Protein AF-A0A9D4XR98-F1 (afdb_monomer_lite)

Foldseek 3Di:
DVLQVVCCVVCVVCLLLCLLVLLLQLLVLQLQLVVLQVCLVVCVVCNVVSNVSSVSSNSNSCNSNVSSVLSVLVQPDDDPCSVVSVVVVVVVVVVVVVVVVVVVVVQCVVCPPPSVSVVVVSVVVSVVSSVVSNVVSVPDDGPRQRPVNVVVVVVVCVVVVDDPPDPDPDDDDDDDDDDDDD

pLDDT: mean 79.66, std 20.52, range [28.95, 97.81]

Organism: Pisum sativum (NCBI:txid3888)

Secondary structure (DSSP, 8-state):
-HHHHHHHHHHHHHHTTTHHHHHHHHHHHHHHHHHHHHHGGG-GGGHHHHHHHHHHHHHHHHHHHHHHHHHHHHHH-SSSTHHHHHHHHHHHHHHHHHHHHHHHHHHHHHHTT-HHHHHHHHHHHHHHHHHHHHHHHHH----PPPHHHHHHHHHHHHHH---S------------------

InterPro domains:
  IPR006968 Root UVB sensitive family [PTHR12770] (1-163)
  IPR054549 Protein root UVB sensitive/RUS domain [PF04884] (1-160)

Sequence (182 aa):
MVGGILFTFYQGSNLDSNAKMWRLVADLMNDLGMLMDLISPLFPSAFVFIVCLGSISRSFTGVASGATRAALTQHFALQDNAADISAKEGSQETVATMVGMALGMLVARITIGHPLAIWFSFLSLTMFHMYANYRAVRCLALNSLNPERSSILLHHFTETGQGLFTGACFTDTTNSMAFKEG

Radius of gyration: 27.06 Å; chains: 1; bounding box: 65×36×98 Å

Structure (mmCIF, N/CA/C/O backbone):
data_AF-A0A9D4XR98-F1
#
_entry.id   AF-A0A9D4XR98-F1
#
loop_
_atom_site.group_PDB
_atom_site.id
_atom_site.type_symbol
_atom_site.label_atom_id
_atom_site.label_alt_id
_atom_site.label_comp_id
_atom_site.label_asym_id
_atom_site.label_entity_id
_atom_site.label_seq_id
_atom_site.pdbx_PDB_ins_code
_atom_site.Cartn_x
_atom_site.Cartn_y
_atom_site.Cartn_z
_atom_site.occupancy
_atom_site.B_iso_or_equiv
_atom_site.auth_seq_id
_atom_site.auth_comp_id
_atom_site.auth_asym_id
_atom_site.auth_atom_id
_atom_site.pdbx_PDB_model_num
ATOM 1 N N . MET A 1 1 ? 11.663 3.431 8.563 1.00 55.69 1 MET A N 1
ATOM 2 C CA . MET A 1 1 ? 11.522 3.602 10.028 1.00 55.69 1 MET A CA 1
ATOM 3 C C . MET A 1 1 ? 11.280 5.055 10.425 1.00 55.69 1 MET A C 1
ATOM 5 O O . MET A 1 1 ? 10.272 5.303 11.066 1.00 55.69 1 MET A O 1
ATOM 9 N N . VAL A 1 2 ? 12.110 6.023 10.005 1.00 69.19 2 VAL A N 1
ATOM 10 C CA . VAL A 1 2 ? 11.929 7.453 10.362 1.00 69.19 2 VAL A CA 1
ATOM 11 C C . VAL A 1 2 ? 10.548 8.007 9.978 1.00 69.19 2 VAL A C 1
ATOM 13 O O . VAL A 1 2 ? 9.886 8.605 10.817 1.00 69.19 2 VAL A O 1
ATOM 16 N N . GLY A 1 3 ? 10.069 7.751 8.753 1.00 62.53 3 GLY A N 1
ATOM 17 C CA . GLY A 1 3 ? 8.745 8.221 8.311 1.00 62.53 3 GLY A CA 1
ATOM 18 C C . GLY A 1 3 ? 7.582 7.672 9.144 1.00 62.53 3 GLY A C 1
ATOM 19 O O . GLY A 1 3 ? 6.655 8.405 9.467 1.00 62.53 3 GLY A O 1
ATOM 20 N N . GLY A 1 4 ? 7.668 6.405 9.561 1.00 65.19 4 GLY A N 1
ATOM 21 C CA . GLY A 1 4 ? 6.679 5.799 10.451 1.00 65.19 4 GLY A CA 1
ATOM 22 C C . GLY A 1 4 ? 6.681 6.416 11.853 1.00 65.19 4 GLY A C 1
ATOM 23 O O . GLY A 1 4 ? 5.616 6.668 12.401 1.00 65.19 4 GLY A O 1
ATOM 24 N N . ILE A 1 5 ? 7.865 6.716 12.400 1.00 71.44 5 ILE A N 1
ATOM 25 C CA . ILE A 1 5 ? 8.024 7.343 13.723 1.00 71.44 5 ILE A CA 1
ATOM 26 C C . ILE A 1 5 ? 7.497 8.783 13.717 1.00 71.44 5 ILE A C 1
ATOM 28 O O . ILE A 1 5 ? 6.772 9.175 14.623 1.00 71.44 5 ILE A O 1
ATOM 32 N N . LEU A 1 6 ? 7.823 9.575 12.690 1.00 68.06 6 LEU A N 1
ATOM 33 C CA . LEU A 1 6 ? 7.303 10.942 12.560 1.00 68.06 6 LEU A CA 1
ATOM 34 C C . LEU A 1 6 ? 5.777 10.953 12.443 1.00 68.06 6 LEU A C 1
ATOM 36 O O . LEU A 1 6 ? 5.108 11.794 13.040 1.00 68.06 6 LEU A O 1
ATOM 40 N N . PHE A 1 7 ? 5.225 9.991 11.707 1.00 67.75 7 PHE A N 1
ATOM 41 C CA . PHE A 1 7 ? 3.789 9.860 11.540 1.00 67.75 7 PHE A CA 1
ATOM 42 C C . PHE A 1 7 ? 3.067 9.460 12.831 1.00 67.75 7 PHE A C 1
ATOM 44 O O . PHE A 1 7 ? 2.072 10.097 13.181 1.00 67.75 7 PHE A O 1
ATOM 51 N N . THR A 1 8 ? 3.563 8.459 13.568 1.00 65.75 8 THR A N 1
ATOM 52 C CA . THR A 1 8 ? 2.966 8.098 14.864 1.00 65.75 8 THR A CA 1
ATOM 53 C C . THR A 1 8 ? 3.033 9.253 15.854 1.00 65.75 8 THR A C 1
ATOM 55 O O . THR A 1 8 ? 2.047 9.504 16.542 1.00 65.75 8 THR A O 1
ATOM 58 N N . PHE A 1 9 ? 4.149 9.989 15.891 1.00 64.12 9 PHE A N 1
ATOM 59 C CA . PHE A 1 9 ? 4.301 11.162 16.753 1.00 64.12 9 PHE A CA 1
ATOM 60 C C . PHE A 1 9 ? 3.306 12.276 16.422 1.00 64.12 9 PHE A C 1
ATOM 62 O O . PHE A 1 9 ? 2.746 12.879 17.332 1.00 64.12 9 PHE A O 1
ATOM 69 N N . TYR A 1 10 ? 3.083 12.559 15.138 1.00 60.88 10 TYR A N 1
ATOM 70 C CA . TYR A 1 10 ? 2.217 13.663 14.728 1.00 60.88 10 TYR A CA 1
ATOM 71 C C . TYR A 1 10 ? 0.727 13.308 14.788 1.00 60.88 10 TYR A C 1
ATOM 73 O O . TYR A 1 10 ? -0.104 14.160 15.095 1.00 60.88 10 TYR A O 1
ATOM 81 N N . GLN A 1 11 ? 0.374 12.055 14.491 1.00 65.81 11 GLN A N 1
ATOM 82 C CA . GLN A 1 11 ? -1.005 11.698 14.164 1.00 65.81 11 GLN A CA 1
ATOM 83 C C . GLN A 1 11 ? -1.591 10.546 14.984 1.00 65.81 11 GLN A C 1
ATOM 85 O O . GLN A 1 11 ? -2.768 10.231 14.808 1.00 65.81 11 GLN A O 1
ATOM 90 N N . GLY A 1 12 ? -0.825 9.962 15.910 1.00 61.00 12 GLY A N 1
ATOM 91 C CA . GLY A 1 12 ? -1.223 8.784 16.687 1.00 61.00 12 GLY A CA 1
ATOM 92 C C . GLY A 1 12 ? -2.611 8.878 17.331 1.00 61.00 12 GLY A C 1
ATOM 93 O O . GLY A 1 12 ? -3.375 7.922 17.266 1.00 61.00 12 GLY A O 1
ATOM 94 N N . SER A 1 13 ? -2.990 10.049 17.852 1.00 58.50 13 SER A N 1
ATOM 95 C CA . SER A 1 13 ? -4.288 10.284 18.509 1.00 58.50 13 SER A CA 1
ATOM 96 C C . SER A 1 13 ? -5.503 10.313 17.569 1.00 58.50 13 SER A C 1
ATOM 98 O O . SER A 1 13 ? -6.631 10.172 18.030 1.00 58.50 13 SER A O 1
ATOM 100 N N . ASN A 1 14 ? -5.305 10.483 16.257 1.00 61.34 14 ASN A N 1
ATOM 101 C CA . ASN A 1 14 ? -6.387 10.542 15.261 1.00 61.34 14 ASN A CA 1
ATOM 102 C C . ASN A 1 14 ? -6.488 9.281 14.387 1.00 61.34 14 ASN A C 1
ATOM 104 O O . ASN A 1 14 ? -7.336 9.219 13.492 1.00 61.34 14 ASN A O 1
ATOM 108 N N . LEU A 1 15 ? -5.613 8.294 14.601 1.00 59.38 15 LEU A N 1
ATOM 109 C CA . LEU A 1 15 ? -5.619 7.047 13.835 1.00 59.38 15 LEU A CA 1
ATOM 110 C C . LEU A 1 15 ? -6.875 6.220 14.124 1.00 59.38 15 LEU A C 1
ATOM 112 O O . LEU A 1 15 ? -7.537 5.770 13.187 1.00 59.38 15 LEU A O 1
ATOM 116 N N . ASP A 1 16 ? -7.252 6.116 15.399 1.00 59.81 16 ASP A N 1
ATOM 117 C CA . ASP A 1 16 ? -8.436 5.365 15.828 1.00 59.81 16 ASP A CA 1
ATOM 118 C C . ASP A 1 16 ? -9.748 6.078 15.465 1.00 59.81 16 ASP A C 1
ATOM 120 O O . ASP A 1 16 ? -10.735 5.433 15.101 1.00 59.81 16 ASP A O 1
ATOM 124 N N . SER A 1 17 ? -9.762 7.418 15.486 1.00 60.28 17 SER A N 1
ATOM 125 C CA . SER A 1 17 ? -10.970 8.216 15.227 1.00 60.28 17 SER A CA 1
ATOM 126 C C . SER A 1 17 ? -11.421 8.185 13.763 1.00 60.28 17 SER A C 1
ATOM 128 O O . SER A 1 17 ? -12.609 8.346 13.483 1.00 60.28 17 SER A O 1
ATOM 130 N N . ASN A 1 18 ? -10.500 7.940 12.822 1.00 72.88 18 ASN A N 1
ATOM 131 C CA . ASN A 1 18 ? -10.764 7.946 11.379 1.00 72.88 18 ASN A CA 1
ATOM 132 C C . ASN A 1 18 ? -10.136 6.746 10.652 1.00 72.88 18 ASN A C 1
ATOM 134 O O . ASN A 1 18 ? -9.591 6.889 9.553 1.00 72.88 18 ASN A O 1
ATOM 138 N N . ALA A 1 19 ? -10.236 5.545 11.231 1.00 76.12 19 ALA A N 1
ATOM 139 C CA . ALA A 1 19 ? -9.571 4.346 10.711 1.00 76.12 19 ALA A CA 1
ATOM 140 C C . ALA A 1 19 ? -9.872 4.044 9.224 1.00 76.12 19 ALA A C 1
ATOM 142 O O . ALA A 1 19 ? -9.007 3.561 8.497 1.00 76.12 19 ALA A O 1
ATOM 143 N N . LYS A 1 20 ? -11.069 4.400 8.734 1.00 82.31 20 LYS A N 1
ATOM 144 C CA . LYS A 1 20 ? -11.449 4.305 7.311 1.00 82.31 20 LYS A CA 1
ATOM 145 C C . LYS A 1 20 ? -10.594 5.174 6.389 1.00 82.31 20 LYS A C 1
ATOM 147 O O . LYS A 1 20 ? -10.128 4.704 5.355 1.00 82.31 20 LYS A O 1
ATOM 152 N N . MET A 1 21 ? -10.424 6.445 6.751 1.00 84.81 21 MET A N 1
ATOM 153 C CA . MET A 1 21 ? -9.639 7.399 5.969 1.00 84.81 21 MET A CA 1
ATOM 154 C C . MET A 1 21 ? -8.173 6.982 5.975 1.00 84.81 21 MET A C 1
ATOM 156 O O . MET A 1 21 ? -7.551 6.911 4.921 1.00 84.81 21 MET A O 1
ATOM 160 N N . TRP A 1 22 ? -7.647 6.634 7.151 1.00 86.19 22 TRP A N 1
ATOM 161 C CA . TRP A 1 22 ? -6.254 6.226 7.297 1.00 86.19 22 TRP A CA 1
ATOM 162 C C . TRP A 1 22 ? -5.925 4.926 6.573 1.00 86.19 22 TRP A C 1
ATOM 164 O O . TRP A 1 22 ? -4.817 4.812 6.058 1.00 86.19 22 TRP A O 1
ATOM 174 N N . ARG A 1 23 ? -6.880 3.993 6.451 1.00 90.06 23 ARG A N 1
ATOM 175 C CA . ARG A 1 23 ? -6.721 2.804 5.604 1.00 90.06 23 ARG A CA 1
ATOM 176 C C . ARG A 1 23 ? -6.481 3.202 4.148 1.00 90.06 23 ARG A C 1
ATOM 178 O O . ARG A 1 23 ? -5.462 2.836 3.583 1.00 90.06 23 ARG A O 1
ATOM 185 N N . LEU A 1 24 ? -7.363 4.031 3.585 1.00 90.44 24 LEU A N 1
ATOM 186 C CA . LEU A 1 24 ? -7.260 4.458 2.186 1.00 90.44 24 LEU A CA 1
ATOM 187 C C . LEU A 1 24 ? -6.008 5.313 1.922 1.00 90.44 24 LEU A C 1
ATOM 189 O O . LEU A 1 24 ? -5.403 5.217 0.858 1.00 90.44 24 LEU A O 1
ATOM 193 N N . VAL A 1 25 ? -5.604 6.142 2.891 1.00 90.75 25 VAL A N 1
ATOM 194 C CA . VAL A 1 25 ? -4.356 6.919 2.818 1.00 90.75 25 VAL A CA 1
ATOM 195 C C . VAL A 1 25 ? -3.135 6.000 2.870 1.00 90.75 25 VAL A C 1
ATOM 197 O O . VAL A 1 25 ? -2.186 6.232 2.126 1.00 90.75 25 VAL A O 1
ATOM 200 N N . ALA A 1 26 ? -3.148 4.956 3.704 1.00 92.19 26 ALA A N 1
ATOM 201 C CA . ALA A 1 26 ? -2.080 3.961 3.731 1.00 92.19 26 ALA A CA 1
ATOM 202 C C . ALA A 1 26 ? -1.949 3.269 2.368 1.00 92.19 26 ALA A C 1
ATOM 204 O O . ALA A 1 26 ? -0.854 3.239 1.813 1.00 92.19 26 ALA A O 1
ATOM 205 N N . ASP A 1 27 ? -3.059 2.804 1.794 1.00 94.75 27 ASP A N 1
ATOM 206 C CA . ASP A 1 27 ? -3.071 2.141 0.485 1.00 94.75 27 ASP A CA 1
ATOM 207 C C . ASP A 1 27 ? -2.534 3.065 -0.623 1.00 94.75 27 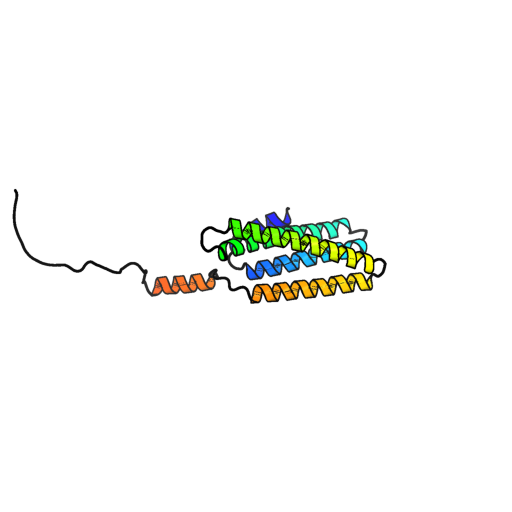ASP A C 1
ATOM 209 O O . ASP A 1 27 ? -1.681 2.664 -1.414 1.00 94.75 27 ASP A O 1
ATOM 213 N N . LEU A 1 28 ? -2.929 4.344 -0.614 1.00 94.88 28 LEU A N 1
ATOM 214 C CA . LEU A 1 28 ? -2.407 5.349 -1.544 1.00 94.88 28 LEU A CA 1
ATOM 215 C C . LEU A 1 28 ? -0.893 5.566 -1.386 1.00 94.88 28 LEU A C 1
ATOM 217 O O . LEU A 1 28 ? -0.168 5.636 -2.377 1.00 94.88 28 LEU A O 1
ATOM 221 N N . MET A 1 29 ? -0.398 5.692 -0.152 1.00 94.12 29 MET A N 1
ATOM 222 C CA . MET A 1 29 ? 1.037 5.864 0.109 1.00 94.12 29 MET A CA 1
ATOM 223 C C . MET A 1 29 ? 1.839 4.619 -0.296 1.00 94.12 29 MET A C 1
ATOM 225 O O . MET A 1 29 ? 2.981 4.744 -0.753 1.00 94.12 29 MET A O 1
ATOM 229 N N . ASN A 1 30 ? 1.256 3.426 -0.189 1.00 96.31 30 ASN A N 1
ATOM 230 C CA . ASN A 1 30 ? 1.875 2.200 -0.678 1.00 96.31 30 ASN A CA 1
ATOM 231 C C . ASN A 1 30 ? 2.059 2.244 -2.197 1.00 96.31 30 ASN A C 1
ATOM 233 O O . ASN A 1 30 ? 3.160 2.003 -2.696 1.00 96.31 30 ASN A O 1
ATOM 237 N N . ASP A 1 31 ? 0.996 2.611 -2.914 1.00 97.06 31 ASP A N 1
ATOM 238 C CA . ASP A 1 31 ? 0.982 2.702 -4.373 1.00 97.06 31 ASP A CA 1
ATOM 239 C C . ASP A 1 31 ? 1.949 3.779 -4.880 1.00 97.06 31 ASP A C 1
ATOM 241 O O . ASP A 1 31 ? 2.680 3.546 -5.844 1.00 97.06 31 ASP A O 1
ATOM 245 N N . LEU A 1 32 ? 2.056 4.916 -4.182 1.00 96.44 32 LEU A N 1
ATOM 246 C CA . LEU A 1 32 ? 3.095 5.915 -4.449 1.00 96.44 32 LEU A CA 1
ATOM 247 C C . LEU A 1 32 ? 4.501 5.348 -4.242 1.00 96.44 32 LEU A C 1
ATOM 249 O O . LEU A 1 32 ? 5.389 5.614 -5.048 1.00 96.44 32 LEU A O 1
ATOM 253 N N . GLY A 1 33 ? 4.712 4.548 -3.196 1.00 97.12 33 GLY A N 1
ATOM 254 C CA . GLY A 1 33 ? 5.990 3.886 -2.953 1.00 97.12 33 GLY A CA 1
ATOM 255 C C . GLY A 1 33 ? 6.386 2.945 -4.091 1.00 97.12 33 GLY A C 1
ATOM 256 O O . GLY A 1 33 ? 7.517 3.006 -4.568 1.00 97.12 33 GLY A O 1
ATOM 257 N N . MET A 1 34 ? 5.445 2.131 -4.573 1.00 96.44 34 MET A N 1
ATOM 258 C CA . MET A 1 34 ? 5.672 1.243 -5.718 1.00 96.44 34 MET A CA 1
ATOM 259 C C . MET A 1 34 ? 5.865 2.019 -7.029 1.00 96.44 34 MET A C 1
ATOM 261 O O . MET A 1 34 ? 6.689 1.632 -7.855 1.00 96.44 34 MET A O 1
ATOM 265 N N . LEU A 1 35 ? 5.165 3.144 -7.210 1.00 97.25 35 LEU A N 1
ATOM 266 C CA . LEU A 1 35 ? 5.369 4.037 -8.351 1.00 97.25 35 LEU A CA 1
ATOM 267 C C . LEU A 1 35 ? 6.781 4.636 -8.343 1.00 97.25 35 LEU A C 1
ATOM 269 O O . LEU A 1 35 ? 7.412 4.691 -9.396 1.00 97.25 35 LEU A O 1
ATOM 273 N N . MET A 1 36 ? 7.291 5.051 -7.177 1.00 96.62 36 MET A N 1
ATOM 274 C CA . MET A 1 36 ? 8.670 5.535 -7.033 1.00 96.62 36 MET A CA 1
ATOM 275 C C . MET A 1 36 ? 9.682 4.459 -7.448 1.00 96.62 36 MET A C 1
ATOM 277 O O . MET A 1 36 ? 10.610 4.748 -8.203 1.00 96.62 36 MET A O 1
ATOM 281 N N . ASP A 1 37 ? 9.474 3.211 -7.023 1.00 95.25 37 ASP A N 1
ATOM 282 C CA . ASP A 1 37 ? 10.327 2.091 -7.429 1.00 95.25 37 ASP A CA 1
ATOM 283 C C . ASP A 1 37 ? 10.283 1.887 -8.956 1.00 95.25 37 ASP A C 1
ATOM 285 O O . ASP A 1 37 ? 11.333 1.716 -9.579 1.00 95.25 37 ASP A O 1
ATOM 289 N N . LEU A 1 38 ? 9.101 2.005 -9.576 1.00 95.19 38 LEU A N 1
ATOM 290 C CA . LEU A 1 38 ? 8.913 1.852 -11.022 1.00 95.19 38 LEU A CA 1
ATOM 291 C C . LEU A 1 38 ? 9.560 2.977 -11.852 1.00 95.19 38 LEU A C 1
ATOM 293 O O . LEU A 1 38 ? 10.115 2.701 -12.916 1.00 95.19 38 LEU A O 1
ATOM 297 N N . ILE A 1 39 ? 9.517 4.233 -11.390 1.00 95.38 39 ILE A N 1
ATOM 298 C CA . ILE A 1 39 ? 10.143 5.369 -12.099 1.00 95.38 39 ILE A CA 1
ATOM 299 C C . ILE A 1 39 ? 11.644 5.480 -11.841 1.00 95.38 39 ILE A C 1
ATOM 301 O O . ILE A 1 39 ? 12.343 6.103 -12.640 1.00 95.38 39 ILE A O 1
ATOM 305 N N . SER A 1 40 ? 12.151 4.912 -10.743 1.00 95.94 40 SER A N 1
ATOM 306 C CA . SER A 1 40 ? 13.549 5.071 -10.327 1.00 95.94 40 SER A CA 1
ATOM 307 C C . SER A 1 40 ? 14.582 4.766 -11.426 1.00 95.94 40 SER A C 1
ATOM 309 O O . SER A 1 40 ? 15.530 5.549 -11.552 1.00 95.94 40 SER A O 1
ATOM 311 N N . PRO A 1 41 ? 14.416 3.743 -12.296 1.00 92.50 41 PRO A N 1
ATOM 312 C CA . PRO A 1 41 ? 15.398 3.449 -13.339 1.00 92.50 41 PRO A CA 1
ATOM 313 C C . PRO A 1 41 ? 15.436 4.502 -14.457 1.00 92.50 41 PRO A C 1
ATOM 315 O O . PRO A 1 41 ? 16.421 4.572 -15.187 1.00 92.50 41 PRO A O 1
ATOM 318 N N . LEU A 1 42 ? 14.392 5.332 -14.596 1.00 93.44 42 LEU A N 1
ATOM 319 C CA . LEU A 1 42 ? 14.334 6.413 -15.589 1.00 93.44 42 LEU A CA 1
ATOM 320 C C . LEU A 1 42 ? 15.236 7.598 -15.215 1.00 93.44 42 LEU A C 1
ATOM 322 O O . LEU A 1 42 ? 15.593 8.391 -16.084 1.00 93.44 42 LEU A O 1
ATOM 326 N N . PHE A 1 43 ? 15.634 7.705 -13.943 1.00 94.38 43 PHE A N 1
ATOM 327 C CA . PHE A 1 43 ? 16.461 8.795 -13.424 1.00 94.38 43 PHE A CA 1
ATOM 328 C C . PHE A 1 43 ? 17.700 8.259 -12.687 1.00 94.38 43 PHE A C 1
ATOM 330 O O . PHE A 1 43 ? 17.783 8.380 -11.463 1.00 94.38 43 PHE A O 1
ATOM 337 N N . PRO A 1 44 ? 18.707 7.704 -13.392 1.00 92.38 44 PRO A N 1
ATOM 338 C CA . PRO A 1 44 ? 19.874 7.087 -12.755 1.00 92.38 44 PRO A CA 1
ATOM 339 C C . PRO A 1 44 ? 20.633 8.012 -11.790 1.00 92.38 44 PRO A C 1
ATOM 341 O O . PRO A 1 44 ? 21.130 7.558 -10.764 1.00 92.38 44 PRO A O 1
ATOM 344 N N . SER A 1 45 ? 20.680 9.320 -12.075 1.00 94.62 45 SER A N 1
ATOM 345 C CA . SER A 1 45 ? 21.325 10.329 -11.219 1.00 94.62 45 SER A CA 1
ATOM 346 C C . SER A 1 45 ? 20.600 10.575 -9.892 1.00 94.62 45 SER A C 1
ATOM 348 O O . SER A 1 45 ? 21.232 10.975 -8.918 1.00 94.62 45 SER A O 1
ATOM 350 N N . ALA A 1 46 ? 19.289 10.324 -9.838 1.00 94.31 46 ALA A N 1
ATOM 351 C CA . ALA A 1 46 ? 18.447 10.499 -8.656 1.00 94.31 46 ALA A CA 1
ATOM 352 C C . ALA A 1 46 ? 17.923 9.164 -8.096 1.00 94.31 46 ALA A C 1
ATOM 354 O O . ALA A 1 46 ? 17.107 9.171 -7.176 1.00 94.31 46 ALA A O 1
ATOM 355 N N . PHE A 1 47 ? 18.397 8.025 -8.615 1.00 94.81 47 PHE A N 1
ATOM 356 C CA . PHE A 1 47 ? 17.893 6.685 -8.302 1.00 94.81 47 PHE A CA 1
ATOM 357 C C . PHE A 1 47 ? 17.771 6.441 -6.794 1.00 94.81 47 PHE A C 1
ATOM 359 O O . PHE A 1 47 ? 16.693 6.132 -6.290 1.00 94.81 47 PHE A O 1
ATOM 366 N N . VAL A 1 48 ? 18.869 6.659 -6.061 1.00 96.12 48 VAL A N 1
ATOM 367 C CA . VAL A 1 48 ? 18.922 6.447 -4.607 1.00 96.12 48 VAL A CA 1
ATOM 368 C C . VAL A 1 48 ? 17.922 7.347 -3.886 1.00 96.12 48 VAL A C 1
ATOM 370 O O . VAL A 1 48 ? 17.229 6.898 -2.980 1.00 96.12 48 VAL A O 1
ATOM 373 N N . PHE A 1 49 ? 17.806 8.608 -4.306 1.00 95.75 49 PHE A N 1
ATOM 374 C CA . PHE A 1 49 ? 16.882 9.557 -3.694 1.00 95.75 49 PHE A CA 1
ATOM 375 C C . PHE A 1 49 ? 15.418 9.132 -3.889 1.00 95.75 49 PHE A C 1
ATOM 377 O O . PHE A 1 49 ? 14.651 9.120 -2.927 1.00 95.75 49 PHE A O 1
ATOM 384 N N . ILE A 1 50 ? 15.047 8.712 -5.101 1.00 96.06 50 ILE A N 1
ATOM 385 C CA . ILE A 1 50 ? 13.688 8.257 -5.430 1.00 96.06 50 ILE A CA 1
ATOM 386 C C . ILE A 1 50 ? 13.323 6.994 -4.638 1.00 96.06 50 ILE A C 1
ATOM 388 O O . ILE A 1 50 ? 12.264 6.946 -4.013 1.00 96.06 50 ILE A O 1
ATOM 392 N N . VAL A 1 51 ? 14.208 5.995 -4.597 1.00 95.50 51 VAL A N 1
ATOM 393 C CA . VAL A 1 51 ? 13.973 4.749 -3.842 1.00 95.50 51 VAL A CA 1
ATOM 394 C C . VAL A 1 51 ? 13.895 5.017 -2.333 1.00 95.50 51 VAL A C 1
ATOM 396 O O . VAL A 1 51 ? 13.090 4.404 -1.625 1.00 95.50 51 VAL A O 1
ATOM 399 N N . CYS A 1 52 ? 14.670 5.978 -1.819 1.00 95.88 52 CYS A N 1
ATOM 400 C CA . CYS A 1 52 ? 14.560 6.430 -0.432 1.00 95.88 52 CYS A CA 1
ATOM 401 C C . CYS A 1 52 ? 13.187 7.052 -0.139 1.00 95.88 52 CYS A C 1
ATOM 403 O O . CYS A 1 52 ? 12.575 6.708 0.875 1.00 95.88 52 CYS A O 1
ATOM 405 N N . LEU A 1 53 ? 12.664 7.910 -1.023 1.00 94.25 53 LEU A N 1
ATOM 406 C CA . LEU A 1 53 ? 11.304 8.447 -0.891 1.00 94.25 53 LEU A CA 1
ATOM 407 C C . LEU A 1 53 ? 10.251 7.333 -0.931 1.00 94.25 53 LEU A C 1
ATOM 409 O O . LEU A 1 53 ? 9.364 7.300 -0.075 1.00 94.25 53 LEU A O 1
ATOM 413 N N . GLY A 1 54 ? 10.391 6.372 -1.849 1.00 95.19 54 GLY A N 1
ATOM 414 C CA . GLY A 1 54 ? 9.520 5.196 -1.913 1.00 95.19 54 GLY A CA 1
ATOM 415 C C . GLY A 1 54 ? 9.536 4.379 -0.617 1.00 95.19 54 GLY A C 1
ATOM 416 O O . GLY A 1 54 ? 8.488 3.993 -0.095 1.00 95.19 54 GLY A O 1
ATOM 417 N N . SER A 1 55 ? 10.718 4.193 -0.027 1.00 94.88 55 SER A N 1
ATOM 418 C CA . SER A 1 55 ? 10.904 3.494 1.251 1.00 94.88 55 SER A CA 1
ATOM 419 C C . SER A 1 55 ? 10.287 4.246 2.434 1.00 94.88 55 SER A C 1
ATOM 421 O O . SER A 1 55 ? 9.718 3.626 3.337 1.00 94.88 55 SER A O 1
ATOM 423 N N . ILE A 1 56 ? 10.361 5.580 2.446 1.00 93.12 56 ILE A N 1
ATOM 424 C CA . ILE A 1 56 ? 9.685 6.419 3.447 1.00 93.12 56 ILE A CA 1
ATOM 425 C C . ILE A 1 56 ? 8.165 6.254 3.325 1.00 93.12 56 ILE A C 1
ATOM 427 O O . ILE A 1 56 ? 7.507 6.010 4.339 1.00 93.12 56 ILE A O 1
ATOM 431 N N . SER A 1 57 ? 7.628 6.298 2.104 1.00 93.31 57 SER A N 1
ATOM 432 C CA . SER A 1 57 ? 6.196 6.122 1.826 1.00 93.31 57 SER A CA 1
ATOM 433 C C . SER A 1 57 ? 5.670 4.758 2.292 1.00 93.31 57 SER A C 1
ATOM 435 O O . SER A 1 57 ? 4.661 4.661 2.997 1.00 93.31 57 SER A O 1
ATOM 437 N N . ARG A 1 58 ? 6.403 3.677 1.999 1.00 93.62 58 ARG A N 1
ATOM 438 C CA . ARG A 1 58 ? 6.054 2.325 2.473 1.00 93.62 58 ARG A CA 1
ATOM 439 C C . ARG A 1 58 ? 6.227 2.167 3.985 1.00 93.62 58 ARG A C 1
ATOM 441 O O . ARG A 1 58 ? 5.430 1.492 4.631 1.00 93.62 58 ARG A O 1
ATOM 448 N N . SER A 1 59 ? 7.206 2.843 4.589 1.00 92.94 59 SER A N 1
ATOM 449 C CA . SER A 1 59 ? 7.350 2.869 6.051 1.00 92.94 59 SER A CA 1
ATOM 450 C C . SER A 1 59 ? 6.174 3.563 6.740 1.00 92.94 59 SER A C 1
ATOM 452 O O . SER A 1 59 ? 5.784 3.124 7.818 1.00 92.94 59 SER A O 1
ATOM 454 N N . PHE A 1 60 ? 5.638 4.637 6.158 1.00 89.50 60 PHE A N 1
ATOM 455 C CA . PHE A 1 60 ? 4.413 5.287 6.628 1.00 89.50 60 PHE A CA 1
ATOM 456 C C . PHE A 1 60 ? 3.219 4.335 6.508 1.00 89.50 60 PHE A C 1
ATOM 458 O O . PHE A 1 60 ? 2.486 4.124 7.474 1.00 89.50 60 PHE A O 1
ATOM 465 N N . THR A 1 61 ? 3.076 3.707 5.339 1.00 91.94 61 THR A N 1
ATOM 466 C CA . THR A 1 61 ? 2.013 2.739 5.041 1.00 91.94 61 THR A CA 1
ATOM 467 C C . THR A 1 61 ? 1.965 1.635 6.087 1.00 91.94 61 THR A C 1
ATOM 469 O O . THR A 1 61 ? 0.899 1.363 6.628 1.00 91.94 61 THR A O 1
ATOM 472 N N . GLY A 1 62 ? 3.110 1.024 6.411 1.00 89.75 62 GLY A N 1
ATOM 473 C CA . GLY A 1 62 ? 3.173 -0.063 7.389 1.00 89.75 62 GLY A CA 1
ATOM 474 C C . GLY A 1 62 ? 2.636 0.341 8.763 1.00 89.75 62 GLY A C 1
ATOM 475 O O . GLY A 1 62 ? 1.919 -0.426 9.398 1.00 89.75 62 GLY A O 1
ATOM 476 N N . VAL A 1 63 ? 2.909 1.575 9.193 1.00 89.81 63 VAL A N 1
ATOM 477 C CA . VAL A 1 63 ? 2.396 2.106 10.461 1.00 89.81 63 VAL A CA 1
ATOM 478 C C . VAL A 1 63 ? 0.895 2.383 10.391 1.00 89.81 63 VAL A C 1
ATOM 480 O O . VAL A 1 63 ? 0.153 1.920 11.254 1.00 89.81 63 VAL A O 1
ATOM 483 N N . ALA A 1 64 ? 0.433 3.121 9.380 1.00 87.38 64 ALA A N 1
ATOM 484 C CA . ALA A 1 64 ? -0.979 3.474 9.235 1.00 87.38 64 ALA A CA 1
ATOM 485 C C . ALA A 1 64 ? -1.864 2.230 9.026 1.00 87.38 64 ALA A C 1
ATOM 487 O O . ALA A 1 64 ? -2.906 2.077 9.666 1.00 87.38 64 ALA A O 1
ATOM 488 N N . SER A 1 65 ? -1.424 1.300 8.178 1.00 89.00 65 SER A N 1
ATOM 489 C CA . SER A 1 65 ? -2.092 0.017 7.953 1.00 89.00 65 SER A CA 1
ATOM 490 C C . SER A 1 65 ? -2.099 -0.831 9.226 1.00 89.00 65 SER A C 1
ATOM 492 O O . SER A 1 65 ? -3.160 -1.303 9.626 1.00 89.00 65 SER A O 1
ATOM 494 N N . GLY A 1 66 ? -0.968 -0.937 9.934 1.00 89.06 66 GLY A N 1
ATOM 495 C CA . GLY A 1 66 ? -0.879 -1.668 11.201 1.00 89.06 66 GLY A CA 1
ATOM 496 C C . GLY A 1 66 ? -1.814 -1.119 12.283 1.00 89.06 66 GLY A C 1
ATOM 497 O O . GLY A 1 66 ? -2.556 -1.881 12.898 1.00 89.06 66 GLY A O 1
ATOM 498 N N . ALA A 1 67 ? -1.846 0.203 12.467 1.00 85.44 67 ALA A N 1
ATOM 499 C CA . ALA A 1 67 ? -2.727 0.854 13.436 1.00 85.44 67 ALA A CA 1
ATOM 500 C C . ALA A 1 67 ? -4.211 0.654 13.089 1.00 85.44 67 ALA A C 1
ATOM 502 O O . ALA A 1 67 ? -4.995 0.199 13.920 1.00 85.44 67 ALA A O 1
ATOM 503 N N . THR A 1 68 ? -4.602 0.919 11.837 1.00 87.56 68 THR A N 1
ATOM 504 C CA . THR A 1 68 ? -6.002 0.745 11.413 1.00 87.56 68 THR A CA 1
ATOM 505 C C . THR A 1 68 ? -6.438 -0.714 11.426 1.00 87.56 68 THR A C 1
ATOM 507 O O . THR A 1 68 ? -7.617 -0.994 11.625 1.00 87.56 68 THR A O 1
ATOM 510 N N . ARG A 1 69 ? -5.521 -1.657 11.200 1.00 87.44 69 ARG A N 1
ATOM 511 C CA . ARG A 1 69 ? -5.776 -3.093 11.331 1.00 87.44 69 ARG A CA 1
ATOM 512 C C . ARG A 1 69 ? -6.011 -3.473 12.787 1.00 87.44 69 ARG A C 1
ATOM 514 O O . ARG A 1 69 ? -7.033 -4.082 13.072 1.00 87.44 69 ARG A O 1
ATOM 521 N N . ALA A 1 70 ? -5.149 -3.037 13.706 1.00 87.00 70 ALA A N 1
ATOM 522 C CA . ALA A 1 70 ? -5.334 -3.272 15.136 1.00 87.00 70 ALA A CA 1
ATOM 523 C C . ALA A 1 70 ? -6.689 -2.735 15.631 1.00 87.00 70 ALA A C 1
ATOM 525 O O . ALA A 1 70 ? -7.429 -3.463 16.292 1.00 87.00 70 ALA A O 1
ATOM 526 N N . ALA A 1 71 ? -7.060 -1.514 15.232 1.00 84.19 71 ALA A N 1
ATOM 527 C CA . ALA A 1 71 ? -8.361 -0.929 15.550 1.00 84.19 71 ALA A CA 1
ATOM 528 C C . ALA A 1 71 ? -9.540 -1.759 15.000 1.00 84.19 71 ALA A C 1
ATOM 530 O O . ALA A 1 71 ? -10.537 -1.936 15.698 1.00 84.19 71 ALA A O 1
ATOM 531 N N . LEU A 1 72 ? -9.437 -2.314 13.781 1.00 85.88 72 LEU A N 1
ATOM 532 C CA . LEU A 1 72 ? -10.466 -3.217 13.243 1.00 85.88 72 LEU A CA 1
ATOM 533 C C . LEU A 1 72 ? -10.557 -4.531 14.004 1.00 85.88 72 LEU A C 1
ATOM 535 O O . LEU A 1 72 ? -11.660 -4.992 14.279 1.00 85.88 72 LEU A O 1
ATOM 539 N N . THR A 1 73 ? -9.419 -5.137 14.323 1.00 87.62 73 THR A N 1
ATOM 540 C CA . THR A 1 73 ? -9.375 -6.399 15.060 1.00 87.62 73 THR A CA 1
ATOM 541 C C . THR A 1 73 ? -10.036 -6.244 16.424 1.00 87.62 73 THR A C 1
ATOM 543 O O . THR A 1 73 ? -10.814 -7.106 16.818 1.00 87.62 73 THR A O 1
ATOM 546 N N . GLN A 1 74 ? -9.806 -5.118 17.106 1.00 85.69 74 GLN A N 1
ATOM 547 C CA . GLN A 1 74 ? -10.513 -4.785 18.344 1.00 85.69 74 GLN A CA 1
ATOM 548 C C . GLN A 1 74 ? -12.001 -4.515 18.106 1.00 85.69 74 GLN A C 1
ATOM 550 O O . GLN A 1 74 ? -12.840 -5.006 18.851 1.00 85.69 74 GLN A O 1
ATOM 555 N N . HIS A 1 75 ? -12.351 -3.786 17.045 1.00 83.94 75 HIS A N 1
ATOM 556 C CA . HIS A 1 75 ? -13.744 -3.489 16.711 1.00 83.94 75 HIS A CA 1
ATOM 557 C C . HIS A 1 75 ? -14.586 -4.745 16.428 1.00 83.94 75 HIS A C 1
ATOM 559 O O . HIS A 1 75 ? -15.762 -4.783 16.784 1.00 83.94 75 HIS A O 1
ATOM 565 N N . PHE A 1 76 ? -14.000 -5.759 15.787 1.00 84.25 76 PHE A N 1
ATOM 566 C CA . PHE A 1 76 ? -14.669 -7.025 15.478 1.00 84.25 76 PHE A CA 1
ATOM 567 C C . PHE A 1 76 ? -14.554 -8.076 16.586 1.00 84.25 76 PHE A C 1
ATOM 569 O O . PHE A 1 76 ? -15.191 -9.128 16.486 1.00 84.25 76 PHE A O 1
ATOM 576 N N . ALA A 1 77 ? -13.771 -7.819 17.633 1.00 88.81 77 ALA A N 1
ATOM 577 C CA . ALA A 1 77 ? -13.720 -8.694 18.791 1.00 88.81 77 ALA A CA 1
ATOM 578 C C . ALA A 1 77 ? -15.032 -8.582 19.582 1.00 88.81 77 ALA A C 1
ATOM 580 O O . ALA A 1 77 ? -15.471 -7.491 19.937 1.00 88.81 77 ALA A O 1
ATOM 581 N N . LEU A 1 78 ? -15.669 -9.723 19.847 1.00 80.06 78 LEU A N 1
ATOM 582 C CA . LEU A 1 78 ? -16.946 -9.794 20.570 1.00 80.06 78 LEU A CA 1
ATOM 583 C C . LEU A 1 78 ? -16.790 -10.380 21.981 1.00 80.06 78 LEU A C 1
ATOM 585 O O . LEU A 1 78 ? -17.620 -10.101 22.841 1.00 80.06 78 LEU A O 1
ATOM 589 N N . GLN A 1 79 ? -15.761 -11.204 22.220 1.00 81.38 79 GLN A N 1
ATOM 590 C CA . GLN A 1 79 ? -15.544 -11.931 23.484 1.00 81.38 79 GLN A CA 1
ATOM 591 C C . GLN A 1 79 ? -14.046 -12.137 23.760 1.00 81.38 79 GLN A C 1
ATOM 593 O O . GLN A 1 79 ? -13.564 -13.267 23.731 1.00 81.38 79 GLN A O 1
ATOM 598 N N . ASP A 1 80 ? -13.282 -11.049 23.915 1.00 83.94 80 ASP A N 1
ATOM 599 C CA . ASP A 1 80 ? -11.817 -11.082 24.119 1.00 83.94 80 ASP A CA 1
ATOM 600 C C . ASP A 1 80 ? -11.051 -11.943 23.089 1.00 83.94 80 ASP A C 1
ATOM 602 O O . ASP A 1 80 ? -9.924 -12.390 23.298 1.00 83.94 80 ASP A O 1
ATOM 606 N N . ASN A 1 81 ? -11.651 -12.147 21.915 1.00 91.38 81 ASN A N 1
ATOM 607 C CA . ASN A 1 81 ? -11.163 -13.026 20.857 1.00 91.38 81 ASN A CA 1
ATOM 608 C C . ASN A 1 81 ? -10.315 -12.285 19.810 1.00 91.38 81 ASN A C 1
ATOM 610 O O . ASN A 1 81 ? -10.106 -12.788 18.707 1.00 91.38 81 ASN A O 1
ATOM 614 N N . ALA A 1 82 ? -9.789 -11.104 20.152 1.00 89.69 82 ALA A N 1
ATOM 615 C CA . ALA A 1 82 ? -8.956 -10.296 19.262 1.00 89.69 82 ALA A CA 1
ATOM 616 C C . ALA A 1 82 ? -7.710 -11.058 18.770 1.00 89.69 82 ALA A C 1
ATOM 618 O O . ALA A 1 82 ? -7.308 -10.910 17.617 1.00 89.69 82 ALA A O 1
ATOM 619 N N . ALA A 1 83 ? -7.122 -11.910 19.618 1.00 91.75 83 ALA A N 1
ATOM 620 C CA . ALA A 1 83 ? -5.974 -12.736 19.246 1.00 91.75 83 ALA A CA 1
ATOM 621 C C . ALA A 1 83 ? -6.324 -13.800 18.188 1.00 91.75 83 ALA A C 1
ATOM 623 O O . ALA A 1 83 ? -5.559 -13.985 17.245 1.00 91.75 83 ALA A O 1
ATOM 624 N N . ASP A 1 84 ? -7.487 -14.456 18.302 1.00 94.12 84 ASP A N 1
ATOM 625 C CA . ASP A 1 84 ? -7.963 -15.441 17.314 1.00 94.12 84 ASP A CA 1
ATOM 626 C C . ASP A 1 84 ? -8.270 -14.772 15.966 1.00 94.12 84 ASP A C 1
ATOM 628 O O . ASP A 1 84 ? -7.861 -15.263 14.913 1.00 94.12 84 ASP A O 1
ATOM 632 N N . ILE A 1 85 ? -8.918 -13.602 15.994 1.00 93.44 85 ILE A N 1
ATOM 633 C CA . ILE A 1 85 ? -9.181 -12.801 14.790 1.00 93.44 85 ILE A CA 1
ATOM 634 C C . ILE A 1 85 ? -7.861 -12.407 14.116 1.00 93.44 85 ILE A C 1
ATOM 636 O O . ILE A 1 85 ? -7.701 -12.638 12.919 1.00 93.44 85 ILE A O 1
ATOM 640 N N . SER A 1 86 ? -6.902 -11.881 14.886 1.00 92.19 86 SER A N 1
ATOM 641 C CA . SER A 1 86 ? -5.574 -11.497 14.389 1.00 92.19 86 SER A CA 1
ATOM 642 C C . SER A 1 86 ? -4.823 -12.681 13.766 1.00 92.19 86 SER A C 1
ATOM 644 O O . SER A 1 86 ? -4.267 -12.566 12.676 1.00 92.19 86 SER A O 1
ATOM 646 N N . ALA A 1 87 ? -4.853 -13.856 14.406 1.00 94.25 87 ALA A N 1
ATOM 647 C CA . ALA A 1 87 ? -4.196 -15.057 13.892 1.00 94.25 87 ALA A CA 1
ATOM 648 C C . ALA A 1 87 ? -4.812 -15.549 12.568 1.00 94.25 87 ALA A C 1
ATOM 650 O O . ALA A 1 87 ? -4.087 -15.924 11.637 1.00 94.25 87 ALA A O 1
ATOM 651 N N . LYS A 1 88 ? -6.146 -15.526 12.456 1.00 94.56 88 LYS A N 1
ATOM 652 C CA . LYS A 1 88 ? -6.867 -15.891 11.225 1.00 94.56 88 LYS A CA 1
ATOM 653 C C . LYS A 1 88 ? -6.597 -14.906 10.095 1.00 94.56 88 LYS A C 1
ATOM 655 O O . LYS A 1 88 ? -6.304 -15.328 8.978 1.00 94.56 88 LYS A O 1
ATOM 660 N N . GLU A 1 89 ? -6.654 -13.613 10.390 1.00 91.75 89 GLU A N 1
ATOM 661 C CA . GLU A 1 89 ? -6.363 -12.548 9.432 1.00 91.75 89 GLU A CA 1
ATOM 662 C C . GLU A 1 89 ? -4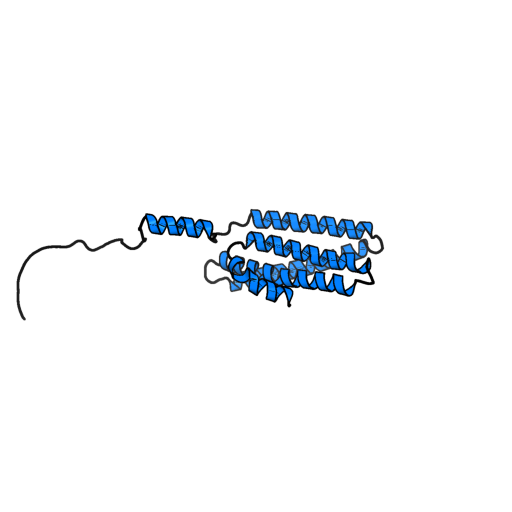.911 -12.625 8.936 1.00 91.75 89 GLU A C 1
ATOM 664 O O . GLU A 1 89 ? -4.678 -12.631 7.730 1.00 91.75 89 GLU A O 1
ATOM 669 N N . GLY A 1 90 ? -3.937 -12.799 9.835 1.00 93.25 90 GLY A N 1
ATOM 670 C CA . GLY A 1 90 ? -2.528 -12.957 9.462 1.00 93.25 90 GLY A CA 1
ATOM 671 C C . GLY A 1 90 ? -2.268 -14.201 8.602 1.00 93.25 90 GLY A C 1
ATOM 672 O O . GLY A 1 90 ? -1.484 -14.160 7.650 1.00 93.25 90 GLY A O 1
ATOM 673 N N . SER A 1 91 ? -2.976 -15.304 8.868 1.00 95.12 91 SER A N 1
ATOM 674 C CA . SER A 1 91 ? -2.918 -16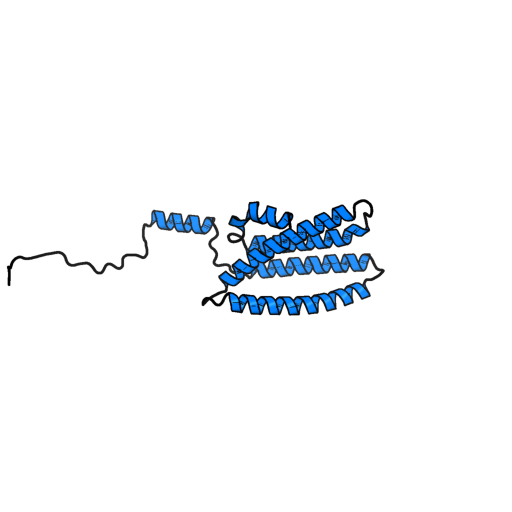.500 8.015 1.00 95.12 91 SER A CA 1
ATOM 675 C C . SER A 1 91 ? -3.490 -16.225 6.620 1.00 95.12 91 SER A C 1
ATOM 677 O O . SER A 1 91 ? -2.898 -16.622 5.614 1.00 95.12 91 SER A O 1
ATOM 679 N N . GLN A 1 92 ? -4.614 -15.505 6.545 1.00 95.06 92 GLN A N 1
ATOM 680 C CA . GLN A 1 92 ? -5.230 -15.102 5.281 1.00 95.06 92 GLN A CA 1
ATOM 681 C C . GLN A 1 92 ? -4.314 -14.176 4.472 1.00 95.06 92 GLN A C 1
ATOM 683 O O . GLN A 1 92 ? -4.140 -14.393 3.273 1.00 95.06 92 GLN A O 1
ATOM 688 N N . GLU A 1 93 ? -3.698 -13.183 5.114 1.00 93.31 93 GLU A N 1
ATOM 689 C CA . GLU A 1 93 ? -2.732 -12.280 4.482 1.00 93.31 93 GLU A CA 1
ATOM 690 C C . GLU A 1 93 ? -1.525 -13.047 3.938 1.00 93.31 93 GLU A C 1
ATOM 692 O O . GLU A 1 93 ? -1.093 -12.792 2.814 1.00 93.31 93 GLU A O 1
ATOM 697 N N . THR A 1 94 ? -1.008 -14.019 4.692 1.00 95.94 94 THR A N 1
ATOM 698 C CA . THR A 1 94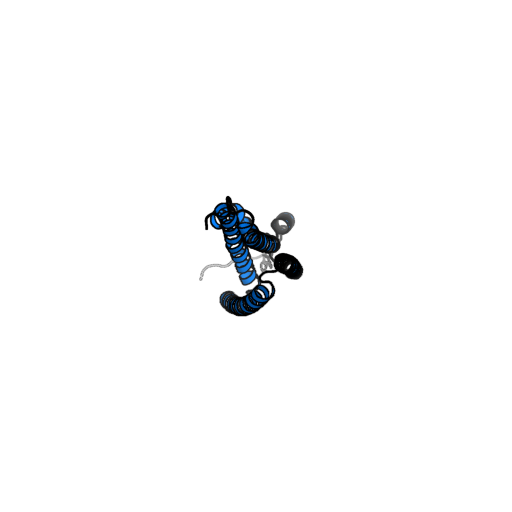 ? 0.132 -14.839 4.260 1.00 95.94 94 THR A CA 1
ATOM 699 C C . THR A 1 94 ? -0.197 -15.599 2.979 1.00 95.94 94 THR A C 1
ATOM 701 O O . THR A 1 94 ? 0.537 -15.508 1.993 1.00 95.94 94 THR A O 1
ATOM 704 N N . VAL A 1 95 ? -1.334 -16.301 2.950 1.00 97.81 95 VAL A N 1
ATOM 705 C CA . VAL A 1 95 ? -1.779 -17.049 1.763 1.00 97.81 95 VAL A CA 1
ATOM 706 C C . VAL A 1 95 ? -2.016 -16.106 0.584 1.00 97.81 95 VAL A C 1
ATOM 708 O O . VAL A 1 95 ? -1.531 -16.369 -0.519 1.00 97.81 95 VAL A O 1
ATOM 711 N N . ALA A 1 96 ? -2.705 -14.986 0.810 1.00 95.56 96 ALA A N 1
ATOM 712 C CA . ALA A 1 96 ? -2.949 -13.982 -0.220 1.00 95.56 96 ALA A CA 1
ATOM 713 C C . ALA A 1 96 ? -1.638 -13.410 -0.785 1.00 95.56 96 ALA A C 1
ATOM 715 O O . ALA A 1 96 ? -1.505 -13.276 -2.000 1.00 95.56 96 ALA A O 1
ATOM 716 N N . THR A 1 97 ? -0.647 -13.149 0.070 1.00 95.12 97 THR A N 1
ATOM 717 C CA . THR A 1 97 ? 0.676 -12.650 -0.328 1.00 95.12 97 THR A CA 1
ATOM 718 C C . THR A 1 97 ? 1.427 -13.678 -1.163 1.00 95.12 97 THR A C 1
ATOM 720 O O . THR A 1 97 ? 1.985 -13.332 -2.202 1.00 95.12 97 THR A O 1
ATOM 723 N N . MET A 1 98 ? 1.415 -14.953 -0.768 1.00 97.19 98 MET A N 1
ATOM 724 C CA . MET A 1 98 ? 2.068 -16.022 -1.532 1.00 97.19 98 MET A CA 1
ATOM 725 C C . MET A 1 98 ? 1.461 -16.172 -2.930 1.00 97.19 98 MET A C 1
ATOM 727 O O . MET A 1 98 ? 2.192 -16.221 -3.921 1.00 97.19 98 MET A O 1
ATOM 731 N N . VAL A 1 99 ? 0.128 -16.195 -3.023 1.00 97.75 99 VAL A N 1
ATOM 732 C CA . VAL A 1 99 ? -0.586 -16.262 -4.307 1.00 97.75 99 VAL A CA 1
ATOM 733 C C . VAL A 1 99 ? -0.316 -15.009 -5.140 1.00 97.75 99 VAL A C 1
ATOM 735 O O . VAL A 1 99 ? 0.016 -15.113 -6.321 1.00 97.75 99 VAL A O 1
ATOM 738 N N . GLY A 1 100 ? -0.397 -13.828 -4.526 1.00 96.31 100 GLY A N 1
ATOM 739 C CA . GLY A 1 100 ? -0.132 -12.547 -5.173 1.00 96.31 100 GLY A CA 1
ATOM 740 C C . GLY A 1 100 ? 1.287 -12.452 -5.727 1.00 96.31 100 GLY A C 1
ATOM 741 O O . GLY A 1 100 ? 1.464 -12.031 -6.866 1.00 96.31 100 GLY A O 1
ATOM 742 N N . MET A 1 101 ? 2.294 -12.915 -4.984 1.00 96.38 101 MET A N 1
ATOM 743 C CA . MET A 1 101 ? 3.675 -12.968 -5.469 1.00 96.38 101 MET A CA 1
ATOM 744 C C . MET A 1 101 ? 3.841 -13.943 -6.635 1.00 96.38 101 MET A C 1
ATOM 746 O O . MET A 1 101 ? 4.502 -13.601 -7.613 1.00 96.38 101 MET A O 1
ATOM 750 N N . ALA A 1 102 ? 3.227 -15.128 -6.581 1.00 97.69 102 ALA A N 1
ATOM 751 C CA . ALA A 1 102 ? 3.282 -16.085 -7.686 1.00 97.69 102 ALA A CA 1
ATOM 752 C C . ALA A 1 102 ? 2.675 -15.501 -8.976 1.00 97.69 102 ALA A C 1
ATOM 754 O O . ALA A 1 102 ? 3.297 -15.557 -10.040 1.00 97.69 102 ALA A O 1
ATOM 755 N N . LEU A 1 103 ? 1.496 -14.879 -8.872 1.00 97.19 103 LEU A N 1
ATOM 756 C CA . LEU A 1 103 ? 0.839 -14.202 -9.992 1.00 97.19 103 LEU A CA 1
ATOM 757 C C . LEU A 1 103 ? 1.640 -12.985 -10.475 1.00 97.19 103 LEU A C 1
ATOM 759 O O . LEU A 1 103 ? 1.820 -12.806 -11.677 1.00 97.19 103 LEU A O 1
ATOM 763 N N . GLY A 1 104 ? 2.172 -12.179 -9.556 1.00 95.94 104 GLY A N 1
ATOM 764 C CA . GLY A 1 104 ? 2.993 -11.010 -9.868 1.00 95.94 104 GLY A CA 1
ATOM 765 C C . GLY A 1 104 ? 4.273 -11.379 -10.615 1.00 95.94 104 GLY A C 1
ATOM 766 O O . GLY A 1 104 ? 4.612 -10.734 -11.605 1.00 95.94 104 GLY A O 1
ATOM 767 N N . MET A 1 105 ? 4.943 -12.464 -10.217 1.00 96.44 105 MET A N 1
ATOM 768 C CA . MET A 1 105 ? 6.085 -13.000 -10.957 1.00 96.44 105 MET A CA 1
ATOM 769 C C . MET A 1 105 ? 5.684 -13.454 -12.360 1.00 96.44 105 MET A C 1
ATOM 771 O O . MET A 1 105 ? 6.383 -13.128 -13.315 1.00 96.44 105 MET A O 1
ATOM 775 N N . LEU A 1 106 ? 4.564 -14.166 -12.514 1.00 97.06 106 LEU A N 1
ATOM 776 C CA . LEU A 1 106 ? 4.079 -14.582 -13.832 1.00 97.06 106 LEU A CA 1
ATOM 777 C C . LEU A 1 106 ? 3.834 -13.371 -14.746 1.00 97.06 106 LEU A C 1
ATOM 779 O O . LEU A 1 106 ? 4.335 -13.348 -15.870 1.00 97.06 106 LEU A O 1
ATOM 783 N N . VAL A 1 107 ? 3.138 -12.344 -14.249 1.00 96.12 107 VAL A N 1
ATOM 784 C CA . VAL A 1 107 ? 2.903 -11.093 -14.986 1.00 9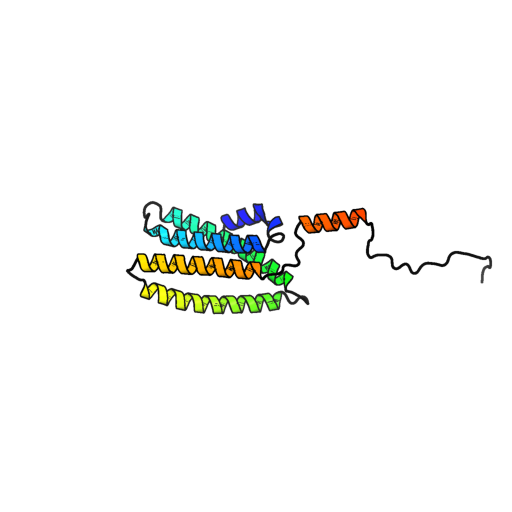6.12 107 VAL A CA 1
ATOM 785 C C . VAL A 1 107 ? 4.228 -10.427 -15.352 1.00 96.12 107 VAL A C 1
ATOM 787 O O . VAL A 1 107 ? 4.447 -10.130 -16.523 1.00 96.12 107 VAL A O 1
ATOM 790 N N . ALA A 1 108 ? 5.153 -10.278 -14.399 1.00 94.69 108 ALA A N 1
ATOM 791 C CA . ALA A 1 108 ? 6.459 -9.668 -14.643 1.00 94.69 108 ALA A CA 1
ATOM 792 C C . ALA A 1 108 ? 7.247 -10.392 -15.747 1.00 94.69 108 ALA A C 1
ATOM 794 O O . ALA A 1 108 ? 7.873 -9.743 -16.588 1.00 94.69 108 ALA A O 1
ATOM 795 N N . ARG A 1 109 ? 7.186 -11.731 -15.784 1.00 96.75 109 ARG A N 1
ATOM 796 C CA . ARG A 1 109 ? 7.834 -12.551 -16.821 1.00 96.75 109 ARG A CA 1
ATOM 797 C C . ARG A 1 109 ? 7.198 -12.361 -18.194 1.00 96.75 109 ARG A C 1
ATOM 799 O O . ARG A 1 109 ? 7.932 -12.344 -19.174 1.00 96.75 109 ARG A O 1
ATOM 806 N N . ILE A 1 110 ? 5.880 -12.188 -18.269 1.00 96.06 110 ILE A N 1
ATOM 807 C CA . ILE A 1 110 ? 5.163 -11.932 -19.529 1.00 96.06 110 ILE A CA 1
ATOM 808 C C . ILE A 1 110 ? 5.436 -10.510 -20.044 1.00 96.06 110 ILE A C 1
ATOM 810 O O . ILE A 1 110 ? 5.546 -10.298 -21.247 1.00 96.06 110 ILE A O 1
ATOM 814 N N . THR A 1 111 ? 5.571 -9.528 -19.150 1.00 95.81 111 THR A N 1
ATOM 815 C CA . THR A 1 111 ? 5.750 -8.113 -19.521 1.00 95.81 111 THR A CA 1
ATOM 816 C C . THR A 1 111 ? 7.204 -7.696 -19.761 1.00 95.81 111 THR A C 1
ATOM 818 O O . THR A 1 111 ? 7.459 -6.546 -20.125 1.00 95.81 111 THR A O 1
ATOM 821 N N . ILE A 1 112 ? 8.177 -8.586 -19.533 1.00 93.69 112 ILE A N 1
ATOM 822 C CA . ILE A 1 112 ? 9.602 -8.256 -19.651 1.00 93.69 112 ILE A CA 1
ATOM 823 C C . ILE A 1 112 ? 9.939 -7.774 -21.071 1.00 93.69 112 ILE A C 1
ATOM 825 O O . ILE A 1 112 ? 9.486 -8.342 -22.059 1.00 93.69 112 ILE A O 1
ATOM 829 N N . GLY A 1 113 ? 10.714 -6.693 -21.182 1.00 92.75 113 GLY A N 1
ATOM 830 C CA . GLY A 1 113 ? 11.062 -6.097 -22.479 1.00 92.75 113 GLY A CA 1
ATOM 831 C C . GLY A 1 113 ? 9.952 -5.264 -23.135 1.00 92.75 113 GLY A C 1
ATOM 832 O O . GLY A 1 113 ? 10.195 -4.663 -24.179 1.00 92.75 113 GLY A O 1
ATOM 833 N N . HIS A 1 114 ? 8.770 -5.150 -22.516 1.00 96.00 114 HIS A N 1
ATOM 834 C CA . HIS A 1 114 ? 7.646 -4.357 -23.021 1.00 96.00 114 HIS A CA 1
ATOM 835 C C . HIS A 1 114 ? 7.247 -3.241 -22.035 1.00 96.00 114 HIS A C 1
ATOM 837 O O . HIS A 1 114 ? 6.316 -3.418 -21.247 1.00 96.00 114 HIS A O 1
ATOM 843 N N . PRO A 1 115 ? 7.888 -2.052 -22.086 1.00 93.31 115 PRO A N 1
ATOM 844 C CA . PRO A 1 115 ? 7.645 -0.967 -21.128 1.00 93.31 115 PRO A CA 1
ATOM 845 C C . PRO A 1 115 ? 6.179 -0.532 -21.037 1.00 93.31 115 PRO A C 1
ATOM 847 O O . PRO A 1 115 ? 5.667 -0.323 -19.941 1.00 93.31 115 PRO A O 1
ATOM 850 N N . LEU A 1 116 ? 5.477 -0.451 -22.173 1.00 95.50 116 LEU A N 1
ATOM 851 C CA . LEU A 1 116 ? 4.051 -0.106 -22.196 1.00 95.50 116 LEU A CA 1
ATOM 852 C C . LEU A 1 116 ? 3.194 -1.143 -21.460 1.00 95.50 116 LEU A C 1
ATOM 854 O O . LEU A 1 116 ? 2.265 -0.767 -20.753 1.00 95.50 116 LEU A O 1
ATOM 858 N N . ALA A 1 117 ? 3.521 -2.434 -21.582 1.00 96.25 117 ALA A N 1
ATOM 859 C CA . ALA A 1 117 ? 2.802 -3.501 -20.893 1.00 96.25 117 ALA A CA 1
ATOM 860 C C . ALA A 1 117 ? 3.046 -3.463 -19.377 1.00 96.25 117 ALA A C 1
ATOM 862 O O . ALA A 1 117 ? 2.112 -3.692 -18.612 1.00 96.25 117 ALA A O 1
ATOM 863 N N . ILE A 1 118 ? 4.263 -3.115 -18.939 1.00 96.00 118 ILE A N 1
ATOM 864 C CA . ILE A 1 118 ? 4.591 -2.911 -17.518 1.00 96.00 118 ILE A CA 1
ATOM 865 C C . ILE A 1 118 ? 3.766 -1.753 -16.949 1.00 96.00 118 ILE A C 1
ATOM 867 O O . ILE A 1 118 ? 3.074 -1.927 -15.949 1.00 96.00 118 ILE A O 1
ATOM 871 N N . TRP A 1 119 ? 3.785 -0.593 -17.612 1.00 95.94 119 TRP A N 1
ATOM 872 C CA . TRP A 1 119 ? 3.033 0.590 -17.183 1.00 95.94 119 TRP A CA 1
ATOM 873 C C . TRP A 1 119 ? 1.524 0.357 -17.176 1.00 95.94 119 TRP A C 1
ATOM 875 O O . TRP A 1 119 ? 0.850 0.732 -16.219 1.00 95.94 119 TRP A O 1
ATOM 885 N N . PHE A 1 120 ? 0.993 -0.297 -18.209 1.00 96.56 120 PHE A N 1
ATOM 886 C CA . PHE A 1 120 ? -0.420 -0.653 -18.276 1.00 96.56 120 PHE A CA 1
ATOM 887 C C . PHE A 1 120 ? -0.814 -1.627 -17.160 1.00 96.56 120 PHE A C 1
ATOM 889 O O . PHE A 1 120 ? -1.826 -1.420 -16.491 1.00 96.56 120 PHE A O 1
ATOM 896 N N . SER A 1 121 ? -0.003 -2.661 -16.916 1.00 96.38 121 SER A N 1
ATOM 897 C CA . SER A 1 121 ? -0.245 -3.630 -15.840 1.00 96.38 121 SER A CA 1
ATOM 898 C C . SER A 1 121 ? -0.200 -2.955 -14.473 1.00 96.38 121 SER A C 1
ATOM 900 O O . SER A 1 121 ? -1.115 -3.137 -13.679 1.00 96.38 121 SER A O 1
ATOM 902 N N . PHE A 1 122 ? 0.809 -2.118 -14.219 1.00 96.19 122 PHE A N 1
ATOM 903 C CA . PHE A 1 122 ? 0.922 -1.359 -12.976 1.00 96.19 122 PHE A CA 1
ATOM 904 C C . PHE A 1 122 ? -0.292 -0.448 -12.767 1.00 96.19 122 PHE A C 1
ATOM 906 O O . PHE A 1 122 ? -0.987 -0.579 -11.767 1.00 96.19 122 PHE A O 1
ATOM 913 N N . LEU A 1 123 ? -0.613 0.416 -13.735 1.00 96.75 123 LEU A N 1
ATOM 914 C CA . LEU A 1 123 ? -1.701 1.384 -13.594 1.00 96.75 123 LEU A CA 1
ATOM 915 C C . LEU A 1 123 ? -3.071 0.707 -13.450 1.00 96.75 123 LEU A C 1
ATOM 917 O O . LEU A 1 123 ? -3.884 1.138 -12.634 1.00 96.75 123 LEU A O 1
ATOM 921 N N . SER A 1 124 ? -3.333 -0.356 -14.217 1.00 97.25 124 SER A N 1
ATOM 922 C CA . SER A 1 124 ? -4.591 -1.105 -14.118 1.00 97.25 124 SER A CA 1
ATOM 923 C C . SER A 1 124 ? -4.735 -1.817 -12.772 1.00 97.25 124 SER A C 1
ATOM 925 O O . SER A 1 124 ? -5.795 -1.717 -12.151 1.00 97.25 124 SER A O 1
ATOM 927 N N . LEU A 1 125 ? -3.673 -2.462 -12.277 1.00 96.19 125 LEU A N 1
ATOM 928 C CA . LEU A 1 125 ? -3.668 -3.109 -10.964 1.00 96.19 125 LEU A CA 1
ATOM 929 C C . LEU A 1 125 ? -3.788 -2.093 -9.827 1.00 96.19 125 LEU A C 1
ATOM 931 O O . LEU A 1 125 ? -4.573 -2.325 -8.915 1.00 96.19 125 LEU A O 1
ATOM 935 N N . THR A 1 126 ? -3.096 -0.953 -9.897 1.00 96.75 126 THR A N 1
ATOM 936 C CA . THR A 1 126 ? -3.208 0.139 -8.915 1.00 96.75 126 THR A CA 1
ATOM 937 C C . THR A 1 126 ? -4.618 0.730 -8.888 1.00 96.75 126 THR A C 1
ATOM 939 O O . THR A 1 126 ? -5.199 0.906 -7.819 1.00 96.75 126 THR A O 1
ATOM 942 N N . MET A 1 127 ? -5.230 0.982 -10.049 1.00 96.56 127 MET A N 1
ATOM 943 C CA . MET A 1 127 ? -6.613 1.470 -10.108 1.00 96.56 127 MET A CA 1
ATOM 944 C C . MET A 1 127 ? -7.600 0.450 -9.538 1.00 96.56 127 MET A C 1
ATOM 946 O O . MET A 1 127 ? -8.493 0.817 -8.773 1.00 96.56 127 MET A O 1
ATOM 950 N N . PHE A 1 128 ? -7.431 -0.830 -9.874 1.00 97.06 128 PHE A N 1
ATOM 951 C CA . PHE A 1 128 ? -8.239 -1.907 -9.308 1.00 97.06 128 PHE A CA 1
ATOM 952 C C . PHE A 1 128 ? -8.054 -2.019 -7.788 1.00 97.06 128 PHE A C 1
ATOM 954 O O . PHE A 1 128 ? -9.045 -2.091 -7.063 1.00 97.06 128 PHE A O 1
ATOM 961 N N . HIS A 1 129 ? -6.811 -1.969 -7.303 1.00 96.19 129 HIS A N 1
ATOM 962 C CA . HIS A 1 129 ? -6.449 -1.985 -5.887 1.00 96.19 129 HIS A CA 1
ATOM 963 C C . HIS A 1 129 ? -7.138 -0.850 -5.120 1.00 96.19 129 HIS A C 1
ATOM 965 O O . HIS A 1 129 ? -7.867 -1.103 -4.158 1.00 96.19 129 HIS A O 1
ATOM 971 N N . MET A 1 130 ? -6.996 0.393 -5.585 1.00 94.94 130 MET A N 1
ATOM 972 C CA . MET A 1 130 ? -7.615 1.553 -4.942 1.00 94.94 130 MET A CA 1
ATOM 973 C C . MET A 1 130 ? -9.140 1.500 -4.986 1.00 94.94 130 MET A C 1
ATOM 975 O O . MET A 1 130 ? -9.802 1.829 -4.001 1.00 94.94 130 MET A O 1
ATOM 979 N N . TYR A 1 131 ? -9.719 1.045 -6.098 1.00 95.25 131 TYR A N 1
ATOM 980 C CA . TYR A 1 131 ? -11.163 0.867 -6.206 1.00 95.25 131 TYR A CA 1
ATOM 981 C C . TYR A 1 131 ? -11.686 -0.194 -5.231 1.00 95.25 131 TYR A C 1
ATOM 983 O O . TYR A 1 131 ? -12.669 0.048 -4.526 1.00 95.25 131 TYR A O 1
ATOM 991 N N . ALA A 1 132 ? -11.031 -1.354 -5.156 1.00 94.19 132 ALA A N 1
ATOM 992 C CA . ALA A 1 132 ? -11.407 -2.435 -4.253 1.00 94.19 132 ALA A CA 1
ATOM 993 C C . ALA A 1 132 ? -11.319 -1.993 -2.785 1.00 94.19 132 ALA A C 1
ATOM 995 O O . ALA A 1 132 ? -12.280 -2.184 -2.037 1.00 94.19 132 ALA A O 1
ATOM 996 N N . ASN A 1 133 ? -10.232 -1.320 -2.393 1.00 92.31 133 ASN A N 1
ATOM 997 C CA . ASN A 1 133 ? -10.071 -0.784 -1.040 1.00 92.31 133 ASN A CA 1
ATOM 998 C C . ASN A 1 133 ? -11.101 0.302 -0.719 1.00 92.31 133 ASN A C 1
ATOM 1000 O O . ASN A 1 133 ? -11.721 0.273 0.346 1.00 92.31 133 ASN A O 1
ATOM 1004 N N . TYR A 1 134 ? -11.386 1.207 -1.658 1.00 89.88 134 TYR A N 1
ATOM 1005 C CA . TYR A 1 134 ? -12.458 2.187 -1.495 1.00 89.88 134 TYR A CA 1
ATOM 1006 C C . TYR A 1 134 ? -13.815 1.510 -1.255 1.00 89.88 134 TYR A C 1
ATOM 1008 O O . TYR A 1 134 ? -14.543 1.874 -0.328 1.00 89.88 134 TYR A O 1
ATOM 1016 N N . ARG A 1 135 ? -14.158 0.486 -2.048 1.00 92.88 135 ARG A N 1
ATOM 1017 C CA . ARG A 1 135 ? -15.395 -0.291 -1.874 1.00 92.88 135 ARG A CA 1
ATOM 1018 C C . ARG A 1 135 ? -15.423 -1.017 -0.526 1.00 92.88 135 ARG A C 1
ATOM 1020 O O . ARG A 1 135 ? -16.449 -0.957 0.147 1.00 92.88 135 ARG A O 1
ATOM 1027 N N . ALA A 1 136 ? -14.318 -1.629 -0.104 1.00 88.94 136 ALA A N 1
ATOM 1028 C CA . ALA A 1 136 ? -14.208 -2.310 1.186 1.00 88.94 136 ALA A CA 1
ATOM 1029 C C . ALA A 1 136 ? -14.436 -1.345 2.361 1.00 88.94 136 ALA A C 1
ATOM 1031 O O . ALA A 1 136 ? -15.266 -1.601 3.234 1.00 88.94 136 ALA A O 1
ATOM 1032 N N . VAL A 1 137 ? -13.782 -0.182 2.341 1.00 86.94 137 VAL A N 1
ATOM 1033 C CA . VAL A 1 137 ? -13.926 0.861 3.369 1.00 86.94 137 VAL A CA 1
ATOM 1034 C C . VAL A 1 137 ? -15.343 1.452 3.395 1.00 86.94 137 VAL A C 1
ATOM 1036 O O . VAL A 1 137 ? -15.854 1.800 4.464 1.00 86.94 137 VAL A O 1
ATOM 1039 N N . ARG A 1 138 ? -16.011 1.548 2.238 1.00 83.81 138 ARG A N 1
ATOM 1040 C CA . ARG A 1 138 ? -17.416 1.979 2.133 1.00 83.81 138 ARG A CA 1
ATOM 1041 C C . ARG A 1 138 ? -18.388 0.976 2.756 1.00 83.81 138 ARG A C 1
ATOM 1043 O O . ARG A 1 138 ? -19.381 1.409 3.333 1.00 83.81 138 ARG A O 1
ATOM 1050 N N . CYS A 1 139 ? -18.115 -0.323 2.641 1.00 84.25 139 CYS A N 1
ATOM 1051 C CA . CYS A 1 139 ? -18.936 -1.389 3.223 1.00 84.25 139 CYS A CA 1
ATOM 1052 C C . CYS A 1 139 ? -18.699 -1.581 4.726 1.00 84.25 139 CYS A C 1
ATOM 1054 O O . CYS A 1 139 ? -19.588 -2.043 5.434 1.00 84.25 139 CYS A O 1
ATOM 1056 N N . LEU A 1 140 ? -17.518 -1.217 5.222 1.00 81.00 140 LEU A N 1
ATOM 1057 C CA . LEU A 1 140 ? -17.183 -1.297 6.637 1.00 81.00 140 LEU A CA 1
ATOM 1058 C C . LEU A 1 140 ? -18.076 -0.351 7.459 1.00 81.00 140 LEU A C 1
ATOM 1060 O O . LEU A 1 140 ? -18.083 0.854 7.219 1.00 81.00 140 LEU A O 1
ATOM 1064 N N . ALA A 1 141 ? -18.795 -0.850 8.461 1.00 73.00 141 ALA A N 1
ATOM 1065 C CA . ALA A 1 141 ? -19.576 -0.036 9.394 1.00 73.00 141 ALA A CA 1
ATOM 1066 C C . ALA A 1 141 ? -18.867 0.006 10.753 1.00 73.00 141 ALA A C 1
ATOM 1068 O O . ALA A 1 141 ? -19.056 -0.876 11.578 1.00 73.00 141 ALA A O 1
ATOM 1069 N N . LEU A 1 142 ? -18.016 1.015 10.964 1.00 64.81 142 LEU A N 1
ATOM 1070 C CA . LEU A 1 142 ? -17.360 1.210 12.256 1.00 64.81 142 LEU A CA 1
ATOM 1071 C C . LEU A 1 142 ? -18.346 1.792 13.266 1.00 64.81 142 LEU A C 1
ATOM 1073 O O . LEU A 1 142 ? -18.972 2.814 12.987 1.00 64.81 142 LEU A O 1
ATOM 1077 N N . ASN A 1 143 ? -18.409 1.178 14.447 1.00 54.09 143 ASN A N 1
ATOM 1078 C CA . ASN A 1 143 ? -19.134 1.713 15.604 1.00 54.09 143 ASN A CA 1
ATOM 1079 C C . ASN A 1 143 ? -18.300 2.732 16.403 1.00 54.09 143 ASN A C 1
ATOM 1081 O O . ASN A 1 143 ? -18.755 3.191 17.448 1.00 54.09 143 ASN A O 1
ATOM 1085 N N . SER A 1 144 ? -17.087 3.085 15.955 1.00 53.41 144 SER A N 1
ATOM 1086 C CA . SER A 1 144 ? -16.301 4.123 16.621 1.00 53.41 144 SER A CA 1
ATOM 1087 C C . SER A 1 144 ? -16.995 5.480 16.467 1.00 53.41 144 SER A C 1
ATOM 1089 O O . SER A 1 144 ? -17.294 5.938 15.361 1.00 53.41 144 SER A O 1
ATOM 1091 N N . LEU A 1 145 ? -17.298 6.114 17.601 1.00 48.03 145 LEU A N 1
ATOM 1092 C CA . LEU A 1 145 ? -17.813 7.478 17.641 1.00 48.03 145 LEU A CA 1
ATOM 1093 C C . LEU A 1 145 ? -16.736 8.398 17.061 1.00 48.03 145 LEU A C 1
ATOM 1095 O O . LEU A 1 145 ? -15.625 8.460 17.585 1.00 48.03 145 LEU A O 1
ATOM 1099 N N . ASN A 1 146 ? -17.046 9.115 15.980 1.00 55.88 146 ASN A N 1
ATOM 1100 C CA . ASN A 1 146 ? -16.188 10.227 15.589 1.00 55.88 146 ASN A CA 1
ATOM 1101 C C . ASN A 1 146 ? -16.244 11.301 16.708 1.00 55.88 146 ASN A C 1
ATOM 1103 O O . ASN A 1 146 ? -17.260 11.392 17.406 1.00 55.88 146 ASN A O 1
ATOM 1107 N N . PRO A 1 147 ? -15.196 12.126 16.880 1.00 55.44 147 PRO A N 1
ATOM 1108 C CA . PRO A 1 147 ? -15.154 13.180 17.897 1.00 55.44 147 PRO A CA 1
ATOM 1109 C C . PRO A 1 147 ? -16.398 14.081 17.886 1.00 55.44 147 PRO A C 1
ATOM 1111 O O . PRO A 1 147 ? -16.899 14.460 18.939 1.00 55.44 147 PRO A O 1
ATOM 1114 N N . GLU A 1 148 ? -16.947 14.329 16.694 1.00 52.81 148 GLU A N 1
ATOM 1115 C CA . GLU A 1 148 ? -18.172 15.102 16.456 1.00 52.81 148 GLU A CA 1
ATOM 1116 C C . GLU A 1 148 ? -19.452 14.419 16.975 1.00 52.81 148 GLU A C 1
ATOM 1118 O O . GLU A 1 148 ? -20.332 15.057 17.534 1.00 52.81 148 GLU A O 1
ATOM 1123 N N . ARG A 1 149 ? -19.597 13.100 16.837 1.00 57.03 149 ARG A N 1
ATOM 1124 C CA . ARG A 1 149 ? -20.746 12.352 17.369 1.00 57.03 149 ARG A CA 1
ATOM 1125 C C . ARG A 1 149 ? -20.582 12.130 18.854 1.00 57.03 149 ARG A C 1
ATOM 1127 O O . ARG A 1 149 ? -21.584 12.172 19.551 1.00 57.03 149 ARG A O 1
ATOM 1134 N N . SER A 1 150 ? -19.359 11.935 19.351 1.00 55.78 150 SER A N 1
ATOM 1135 C CA . SER A 1 150 ? -19.118 11.927 20.793 1.00 55.78 150 SER A CA 1
ATOM 1136 C C . SER A 1 150 ? -19.378 13.293 21.414 1.00 55.78 150 SER A C 1
ATOM 1138 O O . SER A 1 150 ? -19.955 13.322 22.488 1.00 55.78 150 SER A O 1
ATOM 1140 N N . SER A 1 151 ? -19.039 14.411 20.760 1.00 62.00 151 SER A N 1
ATOM 1141 C CA . SER A 1 151 ? -19.336 15.751 21.283 1.00 62.00 151 SER A CA 1
ATOM 1142 C C . SER A 1 151 ? -20.836 16.034 21.266 1.00 62.00 151 SER A C 1
ATOM 1144 O O . SER A 1 151 ? -21.349 16.542 22.254 1.00 62.00 151 SER A O 1
ATOM 1146 N N . ILE A 1 152 ? -21.565 15.614 20.226 1.00 68.75 152 ILE A N 1
ATOM 1147 C CA . ILE A 1 152 ? -23.035 15.681 20.188 1.00 68.75 152 ILE A CA 1
ATOM 1148 C C . ILE A 1 152 ? -23.655 14.808 21.286 1.00 68.75 152 ILE A C 1
ATOM 1150 O O . ILE A 1 152 ? -24.581 15.240 21.963 1.00 68.75 152 ILE A O 1
ATOM 1154 N N . LEU A 1 153 ? -23.145 13.594 21.497 1.00 64.88 153 LEU A N 1
ATOM 1155 C CA . LEU A 1 153 ? -23.665 12.668 22.507 1.00 64.88 153 LEU A CA 1
ATOM 1156 C C . LEU A 1 153 ? -23.318 13.131 23.933 1.00 64.88 153 LEU A C 1
ATOM 1158 O O . LEU A 1 153 ? -24.139 12.989 24.833 1.00 64.88 153 LEU A O 1
ATOM 1162 N N . LEU A 1 154 ? -22.154 13.758 24.125 1.00 67.50 154 LEU A N 1
ATOM 1163 C CA . LEU A 1 154 ? -21.737 14.395 25.375 1.00 67.50 154 LEU A CA 1
ATOM 1164 C C . LEU A 1 154 ? -22.531 15.683 25.642 1.00 67.50 154 LEU A C 1
ATOM 1166 O O . LEU A 1 154 ? -22.928 15.919 26.778 1.00 67.50 154 LEU A O 1
ATOM 1170 N N . HIS A 1 155 ? -22.812 16.490 24.616 1.00 68.88 155 HIS A N 1
ATOM 1171 C CA . HIS A 1 155 ? -23.673 17.672 24.716 1.00 68.88 155 HIS A CA 1
ATOM 1172 C C . HIS A 1 155 ? -25.092 17.260 25.090 1.00 68.88 155 HIS A C 1
ATOM 1174 O O . HIS A 1 155 ? -25.651 17.778 26.049 1.00 68.88 15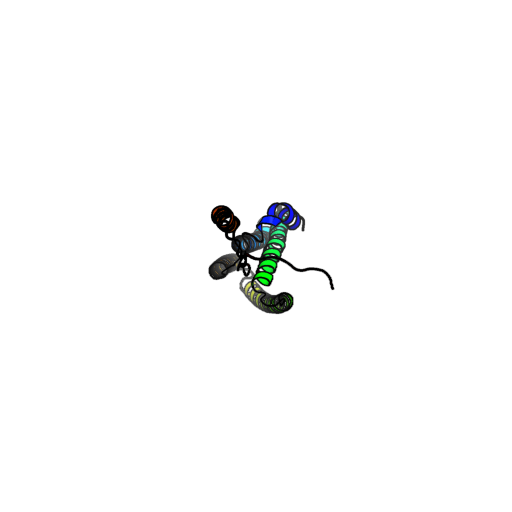5 HIS A O 1
ATOM 1180 N N . HIS A 1 156 ? -25.626 16.238 24.419 1.00 64.31 156 HIS A N 1
ATOM 1181 C CA . HIS A 1 156 ? -26.920 15.667 24.754 1.00 64.31 156 HIS A CA 1
ATOM 1182 C C . HIS A 1 156 ? -26.931 15.118 26.186 1.00 64.31 156 HIS A C 1
ATOM 1184 O O . HIS A 1 156 ? -27.870 15.389 26.923 1.00 64.31 156 HIS A O 1
ATOM 1190 N N . PHE A 1 157 ? -25.886 14.406 26.624 1.00 67.31 157 PHE A N 1
ATOM 1191 C CA . PHE A 1 157 ? -25.747 13.918 28.003 1.00 67.31 157 PHE A CA 1
ATOM 1192 C C . PHE A 1 157 ? -25.686 15.059 29.034 1.00 67.31 157 PHE A C 1
ATOM 1194 O O . PHE A 1 157 ? -26.306 14.971 30.092 1.00 67.31 157 PHE A O 1
ATOM 1201 N N . THR A 1 158 ? -24.985 16.147 28.708 1.00 69.50 158 THR A N 1
ATOM 1202 C CA . THR A 1 158 ? -24.834 17.325 29.577 1.00 69.50 158 THR A CA 1
ATOM 1203 C C . THR A 1 158 ? -26.131 18.137 29.665 1.00 69.50 158 THR A C 1
ATOM 1205 O O . THR A 1 158 ? -26.449 18.652 30.732 1.00 69.50 158 THR A O 1
ATOM 1208 N N . GLU A 1 159 ? -26.913 18.212 28.582 1.00 64.69 159 GLU A N 1
ATOM 1209 C CA . GLU A 1 159 ? -28.208 18.909 28.545 1.00 64.69 159 GLU A CA 1
ATOM 1210 C C . GLU A 1 159 ? -29.366 18.094 29.133 1.00 64.69 159 GLU A C 1
ATOM 1212 O O . GLU A 1 159 ? -30.246 18.664 29.774 1.00 64.69 159 GLU A O 1
ATOM 1217 N N . THR A 1 160 ? -29.396 16.772 28.934 1.00 64.25 160 THR A N 1
ATOM 1218 C CA . THR A 1 160 ? -30.498 15.932 29.444 1.00 64.25 160 THR A CA 1
ATOM 1219 C C . THR A 1 160 ? -30.277 15.412 30.859 1.00 64.25 160 THR A C 1
ATOM 1221 O O . THR A 1 160 ? -31.245 14.982 31.481 1.00 64.25 160 THR A O 1
ATOM 1224 N N . GLY A 1 161 ? -29.050 15.443 31.398 1.00 55.22 161 GLY A N 1
ATOM 1225 C CA . GLY A 1 161 ? -28.758 15.066 32.789 1.00 55.22 161 GLY A CA 1
ATOM 1226 C C . GLY A 1 161 ? -29.160 13.634 33.178 1.00 55.22 161 GLY A C 1
ATOM 1227 O O . GLY A 1 161 ? -29.113 13.279 34.353 1.00 55.22 161 GLY A O 1
ATOM 1228 N N . GLN A 1 162 ? -29.561 12.796 32.220 1.00 46.88 162 GLN A N 1
ATOM 1229 C CA . GLN A 1 162 ? -29.993 11.427 32.464 1.00 46.88 162 GLN A CA 1
ATOM 1230 C C . GLN A 1 162 ? -28.812 10.485 32.277 1.00 46.88 162 GLN A C 1
ATOM 1232 O O . GLN A 1 162 ? -28.627 9.839 31.245 1.00 46.88 162 GLN A O 1
ATOM 1237 N N . GLY A 1 163 ? -28.017 10.382 33.339 1.00 44.78 163 GLY A N 1
ATOM 1238 C CA . GLY A 1 163 ? -27.323 9.136 33.610 1.00 44.78 163 GLY A CA 1
ATOM 1239 C C . GLY A 1 163 ? -28.349 8.008 33.665 1.00 44.78 163 GLY A C 1
ATOM 1240 O O . GLY A 1 163 ? -29.361 8.113 34.358 1.00 44.78 163 GLY A O 1
ATOM 1241 N N . LEU A 1 164 ? -28.077 6.905 32.970 1.00 46.22 164 LEU A N 1
ATOM 1242 C CA . LEU A 1 164 ? -28.728 5.620 33.217 1.00 46.22 164 LEU A CA 1
ATOM 1243 C C . LEU A 1 164 ? -28.251 5.069 34.579 1.00 46.22 164 LEU A C 1
ATOM 1245 O O . LEU A 1 164 ? -27.619 4.026 34.666 1.00 46.22 164 LEU A O 1
ATOM 1249 N N . PHE A 1 165 ? -28.491 5.832 35.642 1.00 47.06 165 PHE A N 1
ATOM 1250 C CA . PHE A 1 165 ? -28.206 5.526 37.036 1.00 47.06 165 PHE A CA 1
ATOM 1251 C C . PHE A 1 165 ? -29.260 6.225 37.888 1.00 47.06 165 PHE A C 1
ATOM 1253 O O . PHE A 1 165 ? -28.968 7.195 38.572 1.00 47.06 165 PHE A O 1
ATOM 1260 N N . THR A 1 166 ? -30.509 5.766 37.805 1.00 37.38 166 THR A N 1
ATOM 1261 C CA . THR A 1 166 ? -31.450 5.725 38.943 1.00 37.38 166 THR A CA 1
ATOM 1262 C C . THR A 1 166 ? -32.756 5.058 38.516 1.00 37.38 166 THR A C 1
ATOM 1264 O O . THR A 1 166 ? -33.779 5.689 38.282 1.00 37.38 166 THR A O 1
ATOM 1267 N N . GLY A 1 167 ? -32.741 3.726 38.483 1.00 33.56 167 GLY A N 1
ATOM 1268 C CA . GLY A 1 167 ? -33.883 2.981 39.000 1.00 33.56 167 GLY A CA 1
ATOM 1269 C C . GLY A 1 167 ? -33.804 3.046 40.520 1.00 33.56 167 GLY A C 1
ATOM 1270 O O . GLY A 1 167 ? -33.168 2.203 41.147 1.00 33.56 167 GLY A O 1
ATOM 1271 N N . ALA A 1 168 ? -34.364 4.106 41.094 1.00 36.03 168 ALA A N 1
ATOM 1272 C CA . ALA A 1 168 ? -34.561 4.237 42.524 1.00 36.03 168 ALA A CA 1
ATOM 1273 C C . ALA A 1 168 ? -35.519 3.135 43.003 1.00 36.03 168 ALA A C 1
ATOM 1275 O O . ALA A 1 168 ? -36.694 3.132 42.651 1.00 36.03 168 ALA A O 1
ATOM 1276 N N . CYS A 1 169 ? -35.023 2.224 43.837 1.00 32.94 169 CYS A N 1
ATOM 1277 C CA . CYS A 1 169 ? -35.835 1.614 44.882 1.00 32.94 169 CYS A CA 1
ATOM 1278 C C . CYS A 1 169 ? -35.436 2.295 46.191 1.00 32.94 169 CYS A C 1
ATOM 1280 O O . CYS A 1 169 ? -34.583 1.804 46.918 1.00 32.94 169 CYS A O 1
ATOM 1282 N N . PHE A 1 170 ? -35.976 3.490 46.418 1.00 37.41 170 PHE A N 1
ATOM 1283 C CA . PHE A 1 170 ? -36.081 4.099 47.741 1.00 37.41 170 PHE A CA 1
ATOM 1284 C C . PHE A 1 170 ? -37.250 5.081 47.703 1.00 37.41 170 PHE A C 1
ATOM 1286 O O . PHE A 1 170 ? -37.107 6.263 47.405 1.00 37.41 170 PHE A O 1
ATOM 1293 N N . THR A 1 171 ? -38.430 4.550 47.992 1.00 33.31 171 THR A N 1
ATOM 1294 C CA . THR A 1 171 ? -39.526 5.309 48.584 1.00 33.31 171 THR A CA 1
ATOM 1295 C C . THR A 1 171 ? -39.979 4.517 49.795 1.00 33.31 171 THR A C 1
ATOM 1297 O O . THR A 1 171 ? -40.759 3.581 49.651 1.00 33.31 171 THR A O 1
ATOM 1300 N N . ASP A 1 172 ? -39.460 4.874 50.968 1.00 28.95 172 ASP A N 1
ATOM 1301 C CA . ASP A 1 172 ? -40.327 4.959 52.138 1.00 28.95 172 ASP A CA 1
ATOM 1302 C C . ASP A 1 172 ? -39.769 5.984 53.138 1.00 28.95 172 ASP A C 1
ATOM 1304 O O . ASP A 1 172 ? -38.779 5.775 53.837 1.00 28.95 172 ASP A O 1
ATOM 1308 N N . THR A 1 173 ? -40.413 7.142 53.144 1.00 36.34 173 THR A N 1
ATOM 1309 C CA . THR A 1 173 ? -40.428 8.156 54.199 1.00 36.34 173 THR A CA 1
ATOM 1310 C C . THR A 1 173 ? -41.928 8.301 54.451 1.00 36.34 173 THR A C 1
ATOM 1312 O O . THR A 1 173 ? -42.651 8.605 53.510 1.00 36.34 173 THR A O 1
ATOM 1315 N N . THR A 1 174 ? -42.518 8.005 55.605 1.00 33.75 174 THR A N 1
ATOM 1316 C CA . THR A 1 174 ? -42.262 8.504 56.961 1.00 33.75 174 THR A CA 1
ATOM 1317 C C . THR A 1 174 ? -43.307 7.853 57.884 1.00 33.75 174 THR A C 1
ATOM 1319 O O . THR A 1 174 ? -44.478 7.863 57.526 1.00 33.75 174 THR A O 1
ATOM 1322 N N . ASN A 1 175 ? -42.941 7.374 59.083 1.00 29.33 175 ASN A N 1
ATOM 1323 C CA . ASN A 1 175 ? -43.532 7.769 60.382 1.00 29.33 175 ASN A CA 1
ATOM 1324 C C . ASN A 1 175 ? -43.306 6.747 61.510 1.00 29.33 175 ASN A C 1
ATOM 1326 O O . ASN A 1 175 ? -43.458 5.547 61.335 1.00 29.33 175 ASN A O 1
ATOM 1330 N N . SER A 1 176 ? -43.172 7.320 62.710 1.00 32.09 176 SER A N 1
ATOM 1331 C CA . SER A 1 176 ? -43.586 6.767 64.007 1.00 32.09 176 SER A CA 1
ATOM 1332 C C . SER A 1 176 ? -42.544 6.025 64.854 1.00 32.09 176 SER A C 1
ATOM 1334 O O . SER A 1 176 ? -42.340 4.826 64.747 1.00 32.09 176 SER A O 1
ATOM 1336 N N . MET A 1 177 ? -41.981 6.804 65.784 1.00 31.67 177 MET A N 1
ATOM 1337 C CA . MET A 1 177 ? -41.963 6.556 67.234 1.00 31.67 177 MET A CA 1
ATOM 1338 C C . MET A 1 177 ? -41.482 5.200 67.785 1.00 31.67 177 MET A C 1
ATOM 1340 O O . MET A 1 177 ? -42.134 4.179 67.640 1.00 31.67 177 MET A O 1
ATOM 1344 N N . ALA A 1 178 ? -40.484 5.331 68.668 1.00 34.12 178 ALA A N 1
ATOM 1345 C CA . ALA A 1 178 ? -40.438 4.731 70.005 1.00 34.12 178 ALA A CA 1
ATOM 1346 C C . ALA A 1 178 ? -40.284 3.203 70.131 1.00 34.12 178 ALA A C 1
ATOM 1348 O O . ALA A 1 178 ? -41.232 2.455 69.953 1.00 34.12 178 ALA A O 1
ATOM 1349 N N . PHE A 1 179 ? -39.103 2.778 70.595 1.00 32.88 179 PHE A N 1
ATOM 1350 C CA . PHE A 1 179 ? -38.820 2.036 71.847 1.00 32.88 179 PHE A CA 1
ATOM 1351 C C . PHE A 1 179 ? -37.445 1.357 71.669 1.00 32.88 179 PHE A C 1
ATOM 1353 O O . PHE A 1 179 ? -37.232 0.661 70.688 1.00 32.88 179 PHE A O 1
ATOM 1360 N N . LYS A 1 180 ? -36.402 1.772 72.395 1.00 31.56 180 LYS A N 1
ATOM 1361 C CA . LYS A 1 180 ? -36.005 1.401 73.770 1.00 31.56 180 LYS A CA 1
ATOM 1362 C C . LYS A 1 180 ? -35.254 0.060 73.829 1.00 31.56 180 LYS A C 1
ATOM 1364 O O . LYS A 1 180 ? -35.650 -0.911 73.206 1.00 31.56 180 LYS A O 1
ATOM 1369 N N . GLU A 1 181 ? -34.170 0.116 74.595 1.00 35.03 181 GLU A N 1
ATOM 1370 C CA . GLU A 1 181 ? -33.204 -0.912 74.993 1.00 35.03 181 GLU A CA 1
ATOM 1371 C C . GLU A 1 181 ? -33.759 -2.325 75.234 1.00 35.03 181 GLU A C 1
ATOM 1373 O O . GLU A 1 181 ? -34.886 -2.489 75.708 1.00 35.03 181 GLU A O 1
ATOM 1378 N N . GLY A 1 182 ? -32.888 -3.314 75.003 1.00 35.19 182 GLY A N 1
ATOM 1379 C CA . GLY A 1 182 ? -33.050 -4.725 75.353 1.00 35.19 182 GLY A CA 1
ATOM 1380 C C . GLY A 1 182 ? -31.990 -5.579 74.681 1.00 35.19 182 GLY A C 1
ATOM 1381 O O . GLY A 1 182 ? -32.279 -6.054 73.565 1.00 35.19 182 GLY A O 1
#